Protein AF-A0A554J9X8-F1 (afdb_monomer_lite)

Sequence (94 aa):
MYAVIGMHWTDECPSQLHQLILHGDLRVSPDEVVLMHYSCLKDKSGVFIYEGHILKHQSGQGAVTYQDGSFQISGTALTLINDREVIGNIYEQA

Structure (mmCIF, N/CA/C/O backbone):
data_AF-A0A554J9X8-F1
#
_entry.id   AF-A0A554J9X8-F1
#
loop_
_atom_site.group_PDB
_atom_site.id
_atom_site.type_symbol
_atom_site.label_atom_id
_atom_site.label_alt_id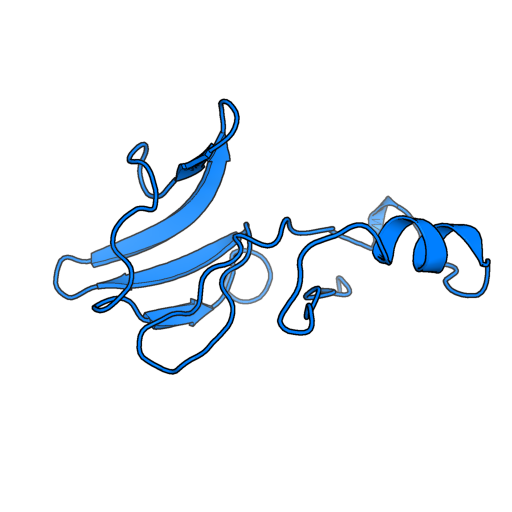
_atom_site.label_comp_id
_atom_site.label_asym_id
_atom_site.label_entity_id
_atom_site.label_seq_id
_atom_site.pdbx_PDB_ins_code
_atom_site.Cartn_x
_atom_site.Cartn_y
_atom_site.Cartn_z
_atom_site.occupancy
_atom_site.B_iso_or_equiv
_atom_site.auth_seq_id
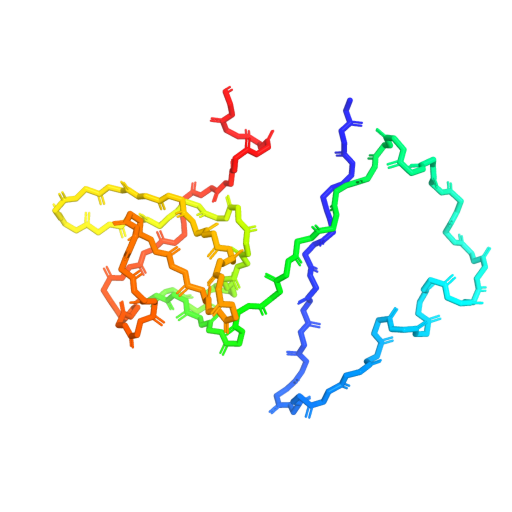_atom_site.auth_comp_id
_atom_site.auth_asym_id
_atom_site.auth_atom_id
_atom_site.pdbx_PDB_model_num
ATOM 1 N N . MET A 1 1 ? 1.922 -4.206 -21.379 1.00 39.06 1 MET A N 1
ATOM 2 C CA . MET A 1 1 ? 1.420 -5.187 -20.394 1.00 39.06 1 MET A CA 1
ATOM 3 C C . MET A 1 1 ? 2.578 -5.425 -19.446 1.00 39.06 1 MET A C 1
ATOM 5 O O . MET A 1 1 ? 3.603 -5.889 -19.918 1.00 39.06 1 MET A O 1
ATOM 9 N N . TYR A 1 2 ? 2.471 -4.981 -18.195 1.00 36.62 2 TYR A N 1
ATOM 10 C CA . TYR A 1 2 ? 3.555 -5.063 -17.210 1.00 36.62 2 TYR A CA 1
ATOM 11 C C . TYR A 1 2 ? 3.362 -6.304 -16.341 1.00 36.62 2 TYR A C 1
ATOM 13 O O . TYR A 1 2 ? 2.225 -6.653 -16.023 1.00 36.62 2 TYR A O 1
ATOM 21 N N . ALA A 1 3 ? 4.453 -6.964 -15.956 1.00 42.38 3 ALA A N 1
ATOM 22 C CA . ALA A 1 3 ? 4.402 -7.992 -14.925 1.00 42.38 3 ALA A CA 1
ATOM 23 C C . ALA A 1 3 ? 4.514 -7.317 -13.550 1.00 42.38 3 ALA A C 1
ATOM 25 O O . ALA A 1 3 ? 5.512 -6.656 -13.259 1.00 42.38 3 ALA A O 1
ATOM 26 N N . VAL A 1 4 ? 3.487 -7.473 -12.713 1.00 43.72 4 VAL A N 1
ATOM 27 C CA . VAL A 1 4 ? 3.470 -6.977 -11.330 1.00 43.72 4 VAL A CA 1
ATOM 28 C C . VAL A 1 4 ? 3.939 -8.105 -10.415 1.00 43.72 4 VAL A C 1
ATOM 30 O O . VAL A 1 4 ? 3.306 -9.157 -10.349 1.00 43.72 4 VAL A O 1
ATOM 33 N N . ILE A 1 5 ? 5.054 -7.908 -9.709 1.00 51.56 5 ILE A N 1
ATOM 34 C CA . ILE A 1 5 ? 5.584 -8.898 -8.762 1.00 51.56 5 ILE A CA 1
ATOM 35 C C . ILE A 1 5 ? 5.402 -8.357 -7.341 1.00 51.56 5 ILE A C 1
ATOM 37 O O . ILE A 1 5 ? 6.171 -7.518 -6.875 1.00 51.56 5 ILE A O 1
ATOM 41 N N . GLY A 1 6 ? 4.371 -8.847 -6.647 1.00 42.78 6 GLY A N 1
ATOM 42 C CA . GLY A 1 6 ? 4.173 -8.621 -5.214 1.00 42.78 6 GLY A CA 1
ATOM 43 C C . GLY A 1 6 ? 5.085 -9.534 -4.391 1.00 42.78 6 GLY A C 1
ATOM 44 O O . GLY A 1 6 ? 5.041 -10.755 -4.523 1.00 42.78 6 GLY A O 1
ATOM 45 N N . MET A 1 7 ? 5.936 -8.955 -3.547 1.00 46.94 7 MET A N 1
ATOM 46 C CA . MET A 1 7 ? 6.931 -9.700 -2.765 1.00 46.94 7 MET A CA 1
ATOM 47 C C . MET A 1 7 ? 6.329 -10.186 -1.437 1.00 46.94 7 MET A C 1
ATOM 49 O O . MET A 1 7 ? 6.212 -9.410 -0.493 1.00 46.94 7 MET A O 1
ATOM 53 N N . HIS A 1 8 ? 5.892 -11.441 -1.346 1.00 42.31 8 HIS A N 1
ATOM 54 C CA . HIS A 1 8 ? 5.352 -12.027 -0.109 1.00 42.31 8 HIS A CA 1
ATOM 55 C C . HIS A 1 8 ? 6.501 -12.503 0.792 1.00 42.31 8 HIS A C 1
ATOM 57 O O . HIS A 1 8 ? 7.311 -13.325 0.368 1.00 42.31 8 HIS A O 1
ATOM 63 N N . TRP A 1 9 ? 6.570 -11.998 2.024 1.00 47.09 9 TRP A N 1
ATOM 64 C CA . TRP A 1 9 ? 7.599 -12.356 3.005 1.00 47.09 9 TRP A CA 1
ATOM 65 C C . TRP A 1 9 ? 6.961 -13.224 4.092 1.00 47.09 9 TRP A C 1
ATOM 67 O O . TRP A 1 9 ? 5.946 -12.835 4.670 1.00 47.09 9 TRP A O 1
ATOM 77 N N . THR A 1 10 ? 7.524 -14.402 4.361 1.00 42.31 10 THR A N 1
ATOM 78 C CA . THR A 1 10 ? 7.223 -15.166 5.583 1.00 42.31 10 THR A CA 1
ATOM 79 C C . THR A 1 10 ? 7.659 -14.361 6.811 1.00 42.31 10 THR A C 1
ATOM 81 O O . THR A 1 10 ? 8.512 -13.490 6.672 1.00 42.31 10 THR A O 1
ATOM 84 N N . ASP A 1 11 ? 7.071 -14.639 7.979 1.00 41.62 11 ASP A N 1
ATOM 85 C CA . ASP A 1 11 ? 6.964 -13.791 9.190 1.00 41.62 11 ASP A CA 1
ATOM 86 C C . ASP A 1 11 ? 8.259 -13.238 9.847 1.00 41.62 11 ASP A C 1
ATOM 88 O O . ASP A 1 11 ? 8.209 -12.688 10.945 1.00 41.62 11 ASP A O 1
ATOM 92 N N . GLU A 1 12 ? 9.413 -13.291 9.186 1.00 45.44 12 GLU A N 1
ATOM 93 C CA . GLU A 1 12 ? 10.665 -12.673 9.616 1.00 45.44 12 GLU A CA 1
ATOM 94 C C . GLU A 1 12 ? 11.269 -11.852 8.459 1.00 45.44 12 GLU A C 1
ATOM 96 O O . GLU A 1 12 ? 11.633 -12.380 7.409 1.00 45.44 12 GLU A O 1
ATOM 101 N N . CYS A 1 13 ? 11.386 -10.532 8.632 1.00 48.59 13 CYS A N 1
ATOM 102 C CA . CYS A 1 13 ? 12.248 -9.694 7.786 1.00 48.59 13 CYS A CA 1
ATOM 103 C C . CYS A 1 13 ? 13.700 -10.189 7.986 1.00 48.59 13 CYS A C 1
ATOM 105 O O . CYS A 1 13 ? 14.096 -10.199 9.157 1.00 48.59 13 CYS A O 1
ATOM 107 N N . PRO A 1 14 ? 14.511 -10.603 6.966 1.00 48.94 14 PRO A N 1
ATOM 108 C CA . PRO A 1 14 ? 14.922 -9.777 5.809 1.00 48.94 14 PRO A CA 1
ATOM 109 C C . PRO A 1 14 ? 15.364 -10.510 4.485 1.00 48.94 14 PRO A C 1
ATOM 111 O O . PRO A 1 14 ? 15.389 -11.729 4.362 1.00 48.94 14 PRO A O 1
ATOM 114 N N . SER A 1 15 ? 15.770 -9.704 3.483 1.00 42.91 15 SER A N 1
ATOM 115 C CA . SER A 1 15 ? 16.822 -9.927 2.446 1.00 42.91 15 SER A CA 1
ATOM 116 C C . SER A 1 15 ? 16.718 -10.942 1.280 1.00 42.91 15 SER A C 1
ATOM 118 O O . SER A 1 15 ? 17.589 -10.899 0.408 1.00 42.91 15 SER A O 1
ATOM 120 N N . GLN A 1 16 ? 15.694 -11.787 1.133 1.00 42.56 16 GLN A N 1
ATOM 121 C CA . GLN A 1 16 ? 15.759 -12.854 0.107 1.00 42.56 16 GLN A CA 1
ATOM 122 C C . GLN A 1 16 ? 15.602 -12.430 -1.369 1.00 42.56 16 GLN A C 1
ATOM 124 O O . GLN A 1 16 ? 16.084 -13.145 -2.247 1.00 42.56 16 GLN A O 1
ATOM 129 N N . LEU A 1 17 ? 15.028 -11.265 -1.699 1.00 43.66 17 LEU A N 1
ATOM 130 C CA . LEU A 1 17 ? 14.914 -10.878 -3.119 1.00 43.66 17 LEU A CA 1
ATOM 131 C C . LEU A 1 17 ? 16.227 -10.405 -3.752 1.00 43.66 17 LEU A C 1
ATOM 133 O O . LEU A 1 17 ? 16.326 -10.348 -4.976 1.00 43.66 17 LEU A O 1
ATOM 137 N N . HIS A 1 18 ? 17.258 -10.152 -2.938 1.00 44.47 18 HIS A N 1
ATOM 138 C CA . HIS A 1 18 ? 18.610 -10.003 -3.468 1.00 44.47 18 HIS A CA 1
ATOM 139 C C . HIS A 1 18 ? 19.008 -11.272 -4.250 1.00 44.47 18 HIS A C 1
ATOM 141 O O . HIS A 1 18 ? 19.647 -11.170 -5.289 1.00 44.47 18 HIS A O 1
ATOM 147 N N . GLN A 1 19 ? 18.556 -12.462 -3.828 1.00 39.75 19 GLN A N 1
ATOM 148 C CA . GLN A 1 19 ? 18.910 -13.725 -4.481 1.00 39.75 19 GLN A CA 1
ATOM 149 C C . GLN A 1 19 ? 18.119 -14.025 -5.767 1.00 39.75 19 GLN A C 1
ATOM 151 O O . GLN A 1 19 ? 18.704 -14.572 -6.697 1.00 39.75 19 GLN A O 1
ATOM 156 N N . LEU A 1 20 ? 16.837 -13.651 -5.891 1.00 44.56 20 LEU A N 1
ATOM 157 C CA . LEU A 1 20 ? 16.042 -14.023 -7.080 1.00 44.56 20 LEU A CA 1
ATOM 158 C C . LEU A 1 20 ? 16.472 -13.263 -8.350 1.00 44.56 20 LEU A C 1
ATOM 160 O O . LEU A 1 20 ? 16.464 -13.829 -9.440 1.00 44.56 20 LEU A O 1
ATOM 164 N N . ILE A 1 21 ? 16.914 -12.007 -8.206 1.00 50.16 21 ILE A N 1
ATOM 165 C CA . ILE A 1 21 ? 17.506 -11.225 -9.307 1.00 50.16 21 ILE A CA 1
ATOM 166 C C . ILE A 1 21 ? 18.924 -11.737 -9.634 1.00 50.16 21 ILE A C 1
ATOM 168 O O . ILE A 1 21 ? 19.343 -11.705 -10.789 1.00 50.16 21 ILE A O 1
ATOM 172 N N . LEU A 1 22 ? 19.655 -12.265 -8.641 1.00 46.25 22 LEU A N 1
ATOM 173 C CA . LEU A 1 22 ? 21.029 -12.757 -8.810 1.00 46.25 22 LEU A CA 1
ATOM 174 C C . LEU A 1 22 ? 21.130 -14.151 -9.454 1.00 46.25 22 LEU A C 1
ATOM 176 O O . LEU A 1 22 ? 22.167 -14.453 -10.042 1.00 46.25 22 LEU A O 1
ATOM 180 N N . HIS A 1 23 ? 20.090 -14.991 -9.385 1.00 46.25 23 HIS A N 1
ATOM 181 C CA . HIS A 1 23 ? 20.145 -16.372 -9.892 1.00 46.25 23 HIS A CA 1
ATOM 182 C C . HIS A 1 23 ? 19.789 -16.556 -11.383 1.00 46.25 23 HIS A C 1
ATOM 184 O O . HIS A 1 23 ? 19.821 -17.678 -11.872 1.00 46.25 23 HIS A O 1
ATOM 190 N N . GLY A 1 24 ? 19.560 -15.479 -12.144 1.00 47.53 24 GLY A N 1
ATOM 191 C CA . GLY A 1 24 ? 19.689 -15.494 -13.614 1.00 47.53 24 GLY A CA 1
ATOM 192 C C . GLY A 1 24 ? 18.549 -16.119 -14.434 1.00 47.53 24 GLY A C 1
ATOM 193 O O . GLY A 1 24 ? 18.607 -16.058 -15.663 1.00 47.53 24 GLY A O 1
ATOM 194 N N . ASP A 1 25 ? 17.504 -16.654 -13.798 1.00 56.12 25 ASP A N 1
ATOM 195 C CA . ASP A 1 25 ? 16.404 -17.342 -14.498 1.00 56.12 25 ASP A CA 1
ATOM 196 C C . ASP A 1 25 ? 15.224 -16.430 -14.891 1.00 56.12 25 ASP A C 1
ATOM 198 O O . ASP A 1 25 ? 14.344 -16.843 -15.647 1.00 56.12 25 ASP A O 1
ATOM 202 N N . LEU A 1 26 ? 15.213 -15.165 -14.451 1.00 57.81 26 LEU A N 1
ATOM 203 C CA . LEU A 1 26 ? 14.208 -14.173 -14.846 1.00 57.81 26 LEU A CA 1
ATOM 204 C C . LEU A 1 26 ? 14.808 -13.183 -15.861 1.00 57.81 26 LEU A C 1
ATOM 206 O O . LEU A 1 26 ? 15.476 -12.218 -15.496 1.00 57.81 26 LEU A O 1
ATOM 210 N N . ARG A 1 27 ? 14.579 -13.422 -17.158 1.00 56.31 27 ARG A N 1
ATOM 211 C CA . ARG A 1 27 ? 14.914 -12.464 -18.226 1.00 56.31 27 ARG A CA 1
ATOM 212 C C . ARG A 1 27 ? 13.710 -11.581 -18.518 1.00 56.31 27 ARG A C 1
ATOM 214 O O . ARG A 1 27 ? 12.882 -11.916 -19.356 1.00 56.31 27 ARG A O 1
ATOM 221 N N . VAL A 1 28 ? 13.634 -10.461 -17.823 1.00 62.34 28 VAL A N 1
ATOM 222 C CA . VAL A 1 28 ? 12.656 -9.399 -18.068 1.00 62.34 28 VAL A CA 1
ATOM 223 C C . VAL A 1 28 ? 13.420 -8.133 -18.402 1.00 62.34 28 VAL A C 1
ATOM 225 O O . VAL A 1 28 ? 14.428 -7.833 -17.756 1.00 62.34 28 VAL A O 1
ATOM 228 N N . SER A 1 29 ? 12.982 -7.416 -19.439 1.00 63.84 29 SER A N 1
ATOM 229 C CA . SER A 1 29 ? 13.550 -6.101 -19.717 1.00 63.84 29 SER A CA 1
ATOM 230 C C . SER A 1 29 ? 13.278 -5.190 -18.513 1.00 63.84 29 SER A C 1
ATOM 232 O O . SER A 1 29 ? 12.159 -5.216 -17.992 1.00 63.84 29 SER A O 1
ATOM 234 N N . PRO A 1 30 ? 14.244 -4.367 -18.066 1.00 63.16 30 PRO A N 1
ATOM 235 C CA . PRO A 1 30 ? 14.002 -3.357 -17.035 1.00 63.16 30 PRO A CA 1
ATOM 236 C C . PRO A 1 30 ? 12.801 -2.451 -17.346 1.00 63.16 30 PRO A C 1
ATOM 238 O O . PRO A 1 30 ? 12.145 -1.973 -16.428 1.00 63.16 30 PRO A O 1
ATOM 241 N N . ASP A 1 31 ? 12.479 -2.269 -18.628 1.00 72.00 31 ASP A N 1
ATOM 242 C CA . ASP A 1 31 ? 11.357 -1.442 -19.087 1.00 72.00 31 ASP A CA 1
ATOM 243 C C . ASP A 1 31 ? 9.984 -2.143 -18.982 1.00 72.00 31 ASP A C 1
ATOM 245 O O . ASP A 1 31 ? 8.944 -1.519 -19.193 1.00 72.00 31 ASP A O 1
ATOM 249 N N . GLU A 1 32 ? 9.955 -3.442 -18.671 1.00 74.31 32 GLU A N 1
ATOM 250 C CA . GLU A 1 32 ? 8.737 -4.268 -18.622 1.00 74.31 32 GLU A CA 1
ATOM 251 C C . GLU A 1 32 ? 8.291 -4.615 -17.193 1.00 74.31 32 GLU A C 1
ATOM 253 O O . GLU A 1 32 ? 7.202 -5.171 -17.002 1.00 74.31 32 GLU A O 1
ATOM 258 N N . VAL A 1 33 ? 9.107 -4.283 -16.187 1.00 75.44 33 VAL A N 1
ATOM 259 C CA . VAL A 1 33 ? 8.870 -4.643 -14.784 1.00 75.44 33 VAL A CA 1
ATOM 260 C C . VAL A 1 33 ? 8.937 -3.423 -13.889 1.00 75.44 33 VAL A C 1
ATOM 262 O O . VAL A 1 33 ? 9.876 -2.635 -13.938 1.00 75.44 33 VAL A O 1
ATOM 265 N N . VAL A 1 34 ? 7.957 -3.332 -12.995 1.00 79.56 34 VAL A N 1
ATOM 266 C CA . VAL A 1 34 ? 7.980 -2.395 -11.879 1.00 79.56 34 VAL A CA 1
ATOM 267 C C . VAL A 1 34 ? 8.117 -3.196 -10.590 1.00 79.56 34 VAL A C 1
ATOM 269 O O . VAL A 1 34 ? 7.296 -4.063 -10.290 1.00 79.56 34 VAL A O 1
ATOM 272 N N . LEU A 1 35 ? 9.163 -2.896 -9.822 1.00 80.81 35 LEU A N 1
ATOM 273 C CA . LEU A 1 35 ? 9.334 -3.413 -8.468 1.00 80.81 35 LEU A CA 1
ATOM 274 C C . LEU A 1 35 ? 8.597 -2.504 -7.480 1.00 80.81 35 LEU A C 1
ATOM 276 O O . LEU A 1 35 ? 8.724 -1.284 -7.554 1.00 80.81 35 LEU A O 1
ATOM 280 N N . MET A 1 36 ? 7.854 -3.098 -6.546 1.00 86.00 36 MET A N 1
ATOM 281 C CA . MET A 1 36 ? 7.117 -2.369 -5.509 1.00 86.00 36 MET A CA 1
ATOM 282 C C . MET A 1 36 ? 7.634 -2.749 -4.123 1.00 86.00 36 MET A C 1
ATOM 284 O O . MET A 1 36 ? 7.770 -3.931 -3.798 1.00 86.00 36 MET A O 1
ATOM 288 N N . HIS A 1 37 ? 7.913 -1.746 -3.290 1.00 87.81 37 HIS A N 1
ATOM 289 C CA . HIS A 1 37 ? 8.444 -1.971 -1.951 1.00 87.81 37 HIS A CA 1
ATOM 290 C C . HIS A 1 37 ? 7.356 -2.511 -1.007 1.00 87.81 37 HIS A C 1
ATOM 292 O O . HIS A 1 37 ? 6.254 -1.969 -0.929 1.00 87.81 37 HIS A O 1
ATOM 298 N N . TYR A 1 38 ? 7.655 -3.585 -0.276 1.00 91.19 38 TYR A N 1
ATOM 299 C CA . TYR A 1 38 ? 6.770 -4.133 0.753 1.00 91.19 38 TYR A CA 1
ATOM 300 C C . TYR A 1 38 ? 6.816 -3.299 2.036 1.00 91.19 38 TYR A C 1
ATOM 302 O O . TYR A 1 38 ? 7.895 -2.968 2.518 1.00 91.19 38 TYR A O 1
ATOM 310 N N . SER A 1 39 ? 5.651 -3.015 2.619 1.00 88.00 39 SER A N 1
ATOM 311 C CA . SER A 1 39 ? 5.541 -2.150 3.801 1.00 88.00 39 SER A CA 1
ATOM 312 C C . SER A 1 39 ? 5.677 -2.842 5.156 1.00 88.00 39 SER A C 1
ATOM 314 O O . SER A 1 39 ? 5.689 -2.155 6.174 1.00 88.00 39 SER A O 1
ATOM 316 N N . CYS A 1 40 ? 5.770 -4.175 5.198 1.00 88.81 40 CYS A N 1
ATOM 317 C CA . CYS A 1 40 ? 5.671 -4.965 6.436 1.00 88.81 40 CYS A CA 1
ATOM 318 C C . CYS A 1 40 ? 4.297 -4.911 7.125 1.00 88.81 40 CYS A C 1
ATOM 320 O O . CYS A 1 40 ? 4.173 -5.283 8.290 1.00 88.81 40 CYS A O 1
ATOM 322 N N . LEU A 1 41 ? 3.259 -4.482 6.405 1.00 90.19 41 LEU A N 1
ATOM 323 C CA . LEU A 1 41 ? 1.919 -4.269 6.935 1.00 90.19 41 LEU A CA 1
ATOM 324 C C . LEU A 1 41 ? 0.867 -5.097 6.181 1.00 90.19 41 LEU A C 1
ATOM 326 O O . LEU A 1 41 ? 1.015 -5.386 4.989 1.00 90.19 41 LEU A O 1
ATOM 330 N N . LYS A 1 42 ? -0.215 -5.449 6.885 1.00 92.38 42 LYS A N 1
ATOM 331 C CA . LYS A 1 42 ? -1.415 -6.097 6.338 1.00 92.38 42 LYS A CA 1
ATOM 332 C C . LYS A 1 42 ? -2.642 -5.222 6.574 1.00 92.38 42 LYS A C 1
ATOM 334 O O . LYS A 1 42 ? -2.787 -4.660 7.654 1.00 92.38 42 LYS A O 1
ATOM 339 N N . ASP A 1 43 ? -3.522 -5.121 5.590 1.00 94.31 43 ASP A N 1
ATOM 340 C CA . ASP A 1 43 ? -4.791 -4.406 5.723 1.00 94.31 43 ASP A CA 1
ATOM 341 C C . ASP A 1 43 ? -5.795 -5.153 6.631 1.00 94.31 43 ASP A C 1
ATOM 343 O O . ASP A 1 43 ? -5.500 -6.227 7.166 1.00 94.31 43 ASP A O 1
ATOM 347 N N . LYS A 1 44 ? -7.010 -4.610 6.791 1.00 95.12 44 LYS A N 1
ATOM 348 C CA . LYS A 1 44 ? -8.057 -5.208 7.643 1.00 95.12 44 LYS A CA 1
ATOM 349 C C . LYS A 1 44 ? -8.482 -6.626 7.224 1.00 95.12 44 LYS A C 1
ATOM 351 O O . LYS A 1 44 ? -9.047 -7.358 8.034 1.00 95.12 44 LYS A O 1
ATOM 356 N N . SER A 1 45 ? -8.246 -6.995 5.967 1.00 93.56 45 SER A N 1
ATOM 357 C CA . SER A 1 45 ? -8.586 -8.291 5.375 1.00 93.56 45 SER A CA 1
ATOM 358 C C . SER A 1 45 ? -7.390 -9.254 5.376 1.00 93.56 45 SER A C 1
ATOM 360 O O . SER A 1 45 ? -7.502 -10.379 4.891 1.00 93.56 45 SER A O 1
ATOM 362 N N . GLY A 1 46 ? -6.244 -8.837 5.927 1.00 90.25 46 GLY A N 1
ATOM 363 C CA . GLY A 1 46 ? -5.012 -9.621 5.972 1.00 90.25 46 GLY A CA 1
ATOM 364 C C . GLY A 1 46 ? -4.167 -9.541 4.696 1.00 90.25 46 GLY A C 1
ATOM 365 O O . GLY A 1 46 ? -3.200 -10.296 4.571 1.00 90.25 46 GLY A O 1
ATOM 366 N N . VAL A 1 47 ? -4.498 -8.645 3.760 1.00 90.81 47 VAL A N 1
ATOM 367 C CA . VAL A 1 47 ? -3.773 -8.457 2.496 1.00 90.81 47 VAL A CA 1
ATOM 368 C C . VAL A 1 47 ? -2.513 -7.640 2.743 1.00 90.81 47 VAL A C 1
ATOM 370 O O . VAL A 1 47 ? -2.561 -6.577 3.356 1.00 90.81 47 VAL A O 1
ATOM 373 N N . PHE A 1 48 ? -1.376 -8.115 2.238 1.00 92.19 48 PHE A N 1
ATOM 374 C CA . PHE A 1 48 ? -0.119 -7.379 2.329 1.00 92.19 48 PHE A CA 1
ATOM 375 C C . PHE A 1 48 ? -0.159 -6.061 1.558 1.00 92.19 48 PHE A C 1
ATOM 377 O O . PHE A 1 48 ? -0.659 -5.985 0.436 1.00 92.19 48 PHE A O 1
ATOM 384 N N . ILE A 1 49 ? 0.405 -5.021 2.166 1.00 92.69 49 ILE A N 1
ATOM 385 C CA . ILE A 1 49 ? 0.434 -3.675 1.606 1.00 92.69 49 ILE A CA 1
ATOM 386 C C . ILE A 1 49 ? 1.802 -3.414 0.970 1.00 92.69 49 ILE A C 1
ATOM 388 O O . ILE A 1 49 ? 2.847 -3.584 1.609 1.00 92.69 49 ILE A O 1
ATOM 392 N N . TYR A 1 50 ? 1.783 -2.944 -0.273 1.00 94.56 50 TYR A N 1
ATOM 393 C CA . TYR A 1 50 ? 2.963 -2.555 -1.039 1.00 94.56 50 TYR A CA 1
ATOM 394 C C . TYR A 1 50 ? 2.867 -1.091 -1.460 1.00 94.56 50 TYR A C 1
ATOM 396 O O . TYR A 1 50 ? 1.782 -0.506 -1.491 1.00 94.56 50 TYR A O 1
ATOM 404 N N . GLU A 1 51 ? 4.003 -0.504 -1.818 1.00 94.62 51 GLU A N 1
ATOM 405 C CA . GLU A 1 51 ? 4.039 0.736 -2.585 1.00 94.62 51 GLU A CA 1
ATOM 406 C C . GLU A 1 51 ? 3.168 0.617 -3.845 1.00 94.62 51 GLU A C 1
ATOM 408 O O . GLU A 1 51 ? 3.139 -0.423 -4.496 1.00 94.62 51 GLU A O 1
ATOM 413 N N . GLY A 1 52 ? 2.420 1.671 -4.166 1.00 94.12 52 GLY A N 1
ATOM 414 C CA . GLY A 1 52 ? 1.487 1.694 -5.288 1.00 94.12 52 GLY A CA 1
ATOM 415 C C . GLY A 1 52 ? 0.105 1.108 -4.987 1.00 94.12 52 GLY A C 1
ATOM 416 O O . GLY A 1 52 ? -0.803 1.311 -5.792 1.00 94.12 52 GLY A O 1
ATOM 417 N N . HIS A 1 53 ? -0.114 0.438 -3.848 1.00 95.31 53 HIS A N 1
ATOM 418 C CA . HIS A 1 53 ? -1.461 0.010 -3.449 1.00 95.31 53 HIS A CA 1
ATOM 419 C C . HIS A 1 53 ? -2.381 1.200 -3.173 1.00 95.31 53 HIS A C 1
ATOM 421 O O . HIS A 1 53 ? -1.971 2.192 -2.577 1.00 95.31 53 HIS A O 1
ATOM 427 N N . ILE A 1 54 ? -3.652 1.070 -3.544 1.00 95.88 54 ILE A N 1
ATOM 428 C CA . ILE A 1 54 ? -4.715 2.015 -3.208 1.00 95.88 54 ILE A CA 1
ATOM 429 C C . ILE A 1 54 ? -5.438 1.477 -1.978 1.00 95.88 54 ILE A C 1
ATOM 431 O O . ILE A 1 54 ? -6.071 0.420 -2.033 1.00 95.88 54 ILE A O 1
ATOM 435 N N . LEU A 1 55 ? -5.351 2.213 -0.869 1.00 95.06 55 LEU A N 1
ATOM 436 C CA . LEU A 1 55 ? -6.075 1.885 0.353 1.00 95.06 55 LEU A CA 1
ATOM 437 C C . LEU A 1 55 ? -7.356 2.706 0.451 1.00 95.06 55 LEU A C 1
ATOM 439 O O . LEU A 1 55 ? -7.327 3.936 0.363 1.00 95.06 55 LEU A O 1
ATOM 443 N N . LYS A 1 56 ? -8.467 2.022 0.704 1.00 94.69 56 LYS A N 1
ATOM 444 C CA . LYS A 1 56 ? -9.775 2.602 0.990 1.00 94.69 56 LYS A CA 1
ATOM 445 C C . LYS A 1 56 ? -10.003 2.687 2.495 1.00 94.69 56 LYS A C 1
ATOM 447 O O . LYS A 1 56 ? -9.798 1.715 3.215 1.00 94.69 56 LYS A O 1
ATOM 452 N N . HIS A 1 57 ? -10.488 3.837 2.940 1.00 92.06 57 HIS A N 1
ATOM 453 C CA . HIS A 1 57 ? -10.974 4.122 4.286 1.00 92.06 57 HIS A CA 1
ATOM 454 C C . HIS A 1 57 ? -12.379 4.758 4.197 1.00 92.06 57 HIS A C 1
ATOM 456 O O . HIS A 1 57 ? -12.835 5.135 3.117 1.00 92.06 57 HIS A O 1
ATOM 462 N N . GLN A 1 58 ? -13.085 4.911 5.322 1.00 90.19 58 GLN A N 1
ATOM 463 C CA . GLN A 1 58 ? -14.407 5.557 5.346 1.00 90.19 58 GLN A CA 1
ATOM 464 C C . GLN A 1 58 ? -14.370 7.008 4.841 1.00 90.19 58 GLN A C 1
ATOM 466 O O . GLN A 1 58 ? -15.330 7.484 4.242 1.00 90.19 58 GLN A O 1
ATOM 471 N N . SER A 1 59 ? -13.252 7.703 5.061 1.00 87.62 59 SER A N 1
ATOM 472 C CA . SER A 1 59 ? -13.061 9.106 4.680 1.00 87.62 59 SER A CA 1
ATOM 473 C C . SER A 1 59 ? -12.535 9.312 3.254 1.00 87.62 59 SER A C 1
ATOM 475 O O . SER A 1 59 ? -12.323 10.455 2.859 1.00 87.62 59 SER A O 1
ATOM 477 N N . GLY A 1 60 ? -12.278 8.243 2.492 1.00 91.38 60 GLY A N 1
ATOM 478 C CA . GLY A 1 60 ? -11.741 8.331 1.131 1.00 91.38 60 GLY A CA 1
ATOM 479 C C . GLY A 1 60 ? -10.717 7.244 0.811 1.00 91.38 60 GLY A C 1
ATOM 480 O O . GLY A 1 60 ? -10.607 6.245 1.519 1.00 91.38 60 GLY A O 1
ATOM 481 N N . GLN A 1 61 ? -9.953 7.443 -0.261 1.00 94.31 61 GLN A N 1
ATOM 482 C CA . GLN A 1 61 ? -8.909 6.516 -0.701 1.00 94.31 61 GLN A CA 1
ATOM 483 C C . GLN A 1 61 ? -7.611 7.250 -1.036 1.00 94.31 61 GLN A C 1
ATOM 485 O O . GLN A 1 61 ? -7.634 8.442 -1.345 1.00 94.31 61 GLN A O 1
ATOM 490 N N . GLY A 1 62 ? -6.489 6.537 -0.998 1.00 94.56 62 GLY A N 1
ATOM 491 C CA . GLY A 1 62 ? -5.191 7.086 -1.378 1.00 94.56 62 GLY A CA 1
ATOM 492 C C . GLY A 1 62 ? -4.177 6.003 -1.719 1.00 94.56 62 GLY A C 1
ATOM 493 O O . GLY A 1 62 ? -4.266 4.881 -1.217 1.00 94.56 62 GLY A O 1
ATOM 494 N N . ALA A 1 63 ? -3.231 6.352 -2.588 1.00 95.75 63 ALA A N 1
ATOM 495 C CA . ALA A 1 63 ? -2.131 5.476 -2.957 1.00 95.75 63 ALA A CA 1
ATOM 496 C C . ALA A 1 63 ? -1.037 5.490 -1.881 1.00 95.75 63 ALA A C 1
ATOM 498 O O . ALA A 1 63 ? -0.734 6.536 -1.302 1.00 95.75 63 ALA A O 1
ATOM 499 N N . VAL A 1 64 ? -0.447 4.325 -1.640 1.00 95.50 64 VAL A N 1
ATOM 500 C CA . VAL A 1 64 ? 0.724 4.142 -0.787 1.00 95.50 64 VAL A CA 1
ATOM 501 C C . VAL A 1 64 ? 1.964 4.563 -1.564 1.00 95.50 64 VAL A C 1
ATOM 503 O O . VAL A 1 64 ? 2.217 4.051 -2.653 1.00 95.50 64 VAL A O 1
ATOM 506 N N . THR A 1 65 ? 2.760 5.458 -0.995 1.00 95.69 65 THR A N 1
ATOM 507 C CA . THR A 1 65 ? 4.051 5.892 -1.545 1.00 95.69 65 THR A CA 1
ATOM 508 C C . THR A 1 65 ? 5.168 5.623 -0.544 1.00 95.69 65 THR A C 1
ATOM 510 O O . THR A 1 65 ? 4.916 5.586 0.660 1.00 95.69 65 THR A O 1
ATOM 513 N N . TYR A 1 66 ? 6.405 5.438 -1.013 1.00 93.88 66 TYR A N 1
ATOM 514 C CA . TYR A 1 66 ? 7.582 5.419 -0.143 1.00 93.88 66 TYR A CA 1
ATOM 515 C C . TYR A 1 66 ? 8.393 6.703 -0.345 1.00 93.88 66 TYR A C 1
ATOM 517 O O . TYR A 1 66 ? 8.993 6.916 -1.396 1.00 93.88 66 TYR A O 1
ATOM 525 N N . GLN A 1 67 ? 8.374 7.591 0.647 1.00 91.88 67 GLN A N 1
ATOM 526 C CA . GLN A 1 67 ? 9.027 8.901 0.584 1.00 91.88 67 GLN A CA 1
ATOM 527 C C . GLN A 1 67 ? 9.719 9.208 1.911 1.00 91.88 67 GLN A C 1
ATOM 529 O O . GLN A 1 67 ? 9.226 8.856 2.987 1.00 91.88 67 GLN A O 1
ATOM 534 N N . ASP A 1 68 ? 10.901 9.819 1.824 1.00 91.25 68 ASP A N 1
ATOM 535 C CA . ASP A 1 68 ? 11.714 10.223 2.977 1.00 91.25 68 ASP A CA 1
ATOM 536 C C . ASP A 1 68 ? 11.943 9.096 4.003 1.00 91.25 68 ASP A C 1
ATOM 538 O O . ASP A 1 68 ? 11.917 9.302 5.214 1.00 91.25 68 ASP A O 1
ATOM 542 N N . GLY A 1 69 ? 12.149 7.868 3.511 1.00 90.06 69 GLY A N 1
ATOM 543 C CA . GLY A 1 69 ? 12.420 6.696 4.351 1.00 90.06 69 GLY A CA 1
ATOM 544 C C . GLY A 1 69 ? 11.193 6.101 5.050 1.00 90.06 69 GLY A C 1
ATOM 545 O O . GLY A 1 69 ? 11.350 5.325 5.990 1.00 90.06 69 GLY A O 1
ATOM 546 N N . SER A 1 70 ? 9.976 6.454 4.625 1.00 92.56 70 SER A N 1
ATOM 547 C CA . SER A 1 70 ? 8.732 5.977 5.237 1.00 92.56 70 SER A CA 1
ATOM 548 C C . SER A 1 70 ? 7.642 5.689 4.205 1.00 92.56 70 SER A C 1
ATOM 550 O O . SER A 1 70 ? 7.573 6.332 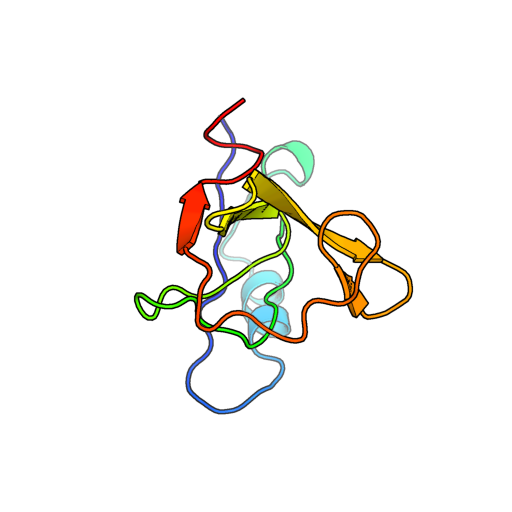3.159 1.00 92.56 70 SER A O 1
ATOM 552 N N . PHE A 1 71 ? 6.757 4.741 4.518 1.00 93.69 71 PHE A N 1
ATOM 553 C CA . PHE A 1 71 ? 5.519 4.557 3.763 1.00 93.69 71 PHE A CA 1
ATOM 554 C C . PHE A 1 71 ? 4.508 5.630 4.152 1.00 93.69 71 PHE A C 1
ATOM 556 O O . PHE A 1 71 ? 4.327 5.914 5.338 1.00 93.69 71 PHE A O 1
ATOM 563 N N . GLN A 1 72 ? 3.838 6.209 3.163 1.00 95.31 72 GLN A N 1
ATOM 564 C CA . GLN A 1 72 ? 2.915 7.320 3.342 1.00 95.31 72 GLN A CA 1
ATOM 565 C C . GLN A 1 72 ? 1.646 7.145 2.509 1.00 95.31 72 GLN A C 1
ATOM 567 O O . GLN A 1 72 ? 1.639 6.470 1.483 1.00 95.31 72 GLN A O 1
ATOM 572 N N . ILE A 1 73 ? 0.569 7.794 2.949 1.00 92.62 73 ILE A N 1
ATOM 573 C CA . ILE A 1 73 ? -0.642 8.032 2.161 1.00 92.62 73 ILE A CA 1
ATOM 574 C C . ILE A 1 73 ? -0.992 9.506 2.303 1.00 92.62 73 ILE A C 1
ATOM 576 O O . ILE A 1 73 ? -1.133 10.007 3.419 1.00 92.62 73 ILE A O 1
ATOM 580 N N . SER A 1 74 ? -1.137 10.201 1.174 1.00 87.12 74 SER A N 1
ATOM 581 C CA . SER A 1 74 ? -1.462 11.634 1.140 1.00 87.12 74 SER A CA 1
ATOM 582 C C . SER A 1 74 ? -0.525 12.484 2.020 1.00 87.12 74 SER A C 1
ATOM 584 O O . SER A 1 74 ? -0.977 13.362 2.751 1.00 87.12 74 SER A O 1
ATOM 586 N N . GLY A 1 75 ? 0.780 12.178 1.998 1.00 86.38 75 GLY A N 1
ATOM 587 C CA . GLY A 1 75 ? 1.813 12.881 2.774 1.00 86.38 75 GLY A CA 1
ATOM 588 C C . GLY A 1 75 ? 1.830 12.572 4.276 1.00 86.38 75 GLY A C 1
ATOM 589 O O . GLY A 1 75 ? 2.553 13.218 5.027 1.00 86.38 75 GLY A O 1
ATOM 590 N N . THR A 1 76 ? 1.026 11.611 4.741 1.00 88.12 76 THR A N 1
ATOM 591 C CA . THR A 1 76 ? 0.994 11.183 6.146 1.00 88.12 76 THR A CA 1
ATOM 592 C C . THR A 1 76 ? 1.580 9.787 6.285 1.00 88.12 76 THR A C 1
ATOM 594 O O . THR A 1 76 ? 1.232 8.899 5.508 1.00 88.12 76 THR A O 1
ATOM 597 N N . ALA A 1 77 ? 2.432 9.578 7.293 1.00 90.06 77 ALA A N 1
ATOM 598 C CA . ALA A 1 77 ? 3.029 8.277 7.580 1.00 90.06 77 ALA A CA 1
ATOM 599 C C . ALA A 1 77 ? 1.966 7.180 7.775 1.00 90.06 77 ALA A C 1
ATOM 601 O O . ALA A 1 77 ? 0.959 7.367 8.464 1.00 90.06 77 ALA A O 1
ATOM 602 N N . LEU A 1 78 ? 2.217 6.016 7.183 1.00 88.06 78 LEU A N 1
ATOM 603 C CA . LEU A 1 78 ? 1.351 4.847 7.234 1.00 88.06 78 LEU A CA 1
ATOM 604 C C . LEU A 1 78 ? 1.530 4.114 8.572 1.00 88.06 78 LEU A C 1
ATOM 606 O O . LEU A 1 78 ? 2.296 3.163 8.677 1.00 88.06 78 LEU A O 1
ATOM 610 N N . THR A 1 79 ? 0.844 4.587 9.611 1.00 81.50 79 THR A N 1
ATOM 611 C CA . THR A 1 79 ? 0.963 4.052 10.983 1.00 81.50 79 THR A CA 1
ATOM 612 C C . THR A 1 79 ? -0.281 3.302 11.466 1.00 81.50 79 THR A C 1
ATOM 614 O O . THR A 1 79 ? -0.180 2.447 12.341 1.00 81.50 79 THR A O 1
ATOM 617 N N . LEU A 1 80 ? -1.455 3.595 10.896 1.00 78.88 80 LEU A N 1
ATOM 618 C CA . LEU A 1 80 ? -2.751 3.019 11.269 1.00 78.88 80 LEU A CA 1
ATOM 619 C C . LEU A 1 80 ? -3.451 2.469 10.021 1.00 78.88 80 LEU A C 1
ATOM 621 O O . LEU A 1 80 ? -3.851 3.227 9.134 1.00 78.88 80 LEU A O 1
ATOM 625 N N . ILE A 1 81 ? -3.568 1.141 9.959 1.00 85.56 81 ILE A N 1
ATOM 626 C CA . ILE A 1 81 ? -4.077 0.399 8.789 1.00 85.56 81 ILE A CA 1
ATOM 627 C C . ILE A 1 81 ? -5.276 -0.504 9.098 1.00 85.56 81 ILE A C 1
ATOM 629 O O . ILE A 1 81 ? -5.875 -1.047 8.175 1.00 85.56 81 ILE A O 1
ATOM 633 N N . ASN A 1 82 ? -5.624 -0.677 10.376 1.00 83.75 82 ASN A N 1
A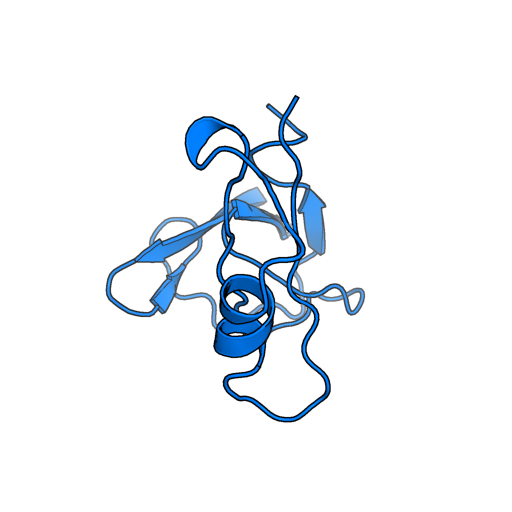TOM 634 C CA . ASN A 1 82 ? -6.605 -1.673 10.827 1.00 83.75 82 ASN A CA 1
ATOM 635 C C . ASN A 1 82 ? -8.027 -1.424 10.291 1.00 83.75 82 ASN A C 1
ATOM 637 O O . ASN A 1 82 ? -8.867 -2.317 10.323 1.00 83.75 82 ASN A O 1
ATOM 641 N N . ASP A 1 83 ? -8.307 -0.214 9.813 1.00 91.31 83 ASP A N 1
ATOM 642 C CA . ASP A 1 83 ? -9.577 0.222 9.231 1.00 91.31 83 ASP A CA 1
ATOM 643 C C . ASP A 1 83 ? -9.508 0.420 7.706 1.00 91.31 83 ASP A C 1
ATOM 645 O O . ASP A 1 83 ? -10.484 0.857 7.085 1.00 91.31 83 ASP A O 1
ATOM 649 N N . ARG A 1 84 ? -8.372 0.083 7.086 1.00 93.75 84 ARG A N 1
ATOM 650 C CA . ARG A 1 84 ? -8.123 0.267 5.657 1.00 93.75 84 ARG A CA 1
ATOM 651 C C . ARG A 1 84 ? -8.189 -1.050 4.901 1.00 93.75 84 ARG A C 1
ATOM 653 O O . ARG A 1 84 ? -7.919 -2.113 5.450 1.00 93.75 84 ARG A O 1
ATOM 660 N N . GLU A 1 85 ? -8.547 -0.960 3.629 1.00 96.25 85 GLU A N 1
ATOM 661 C CA . GLU A 1 85 ? -8.666 -2.100 2.720 1.00 96.25 85 GLU A CA 1
ATOM 662 C C . GLU A 1 85 ? -7.938 -1.809 1.414 1.00 96.25 85 GLU A C 1
ATOM 664 O O . GLU A 1 85 ? -8.134 -0.744 0.825 1.00 96.25 85 GLU A O 1
ATOM 669 N N . VAL A 1 86 ? -7.111 -2.742 0.957 1.00 95.56 86 VAL A N 1
ATOM 670 C CA . VAL A 1 86 ? -6.517 -2.701 -0.377 1.00 95.56 86 VAL A CA 1
ATOM 671 C C . VAL A 1 86 ? -7.631 -2.920 -1.393 1.00 95.56 86 VAL A C 1
ATOM 673 O O . VAL A 1 86 ? -8.291 -3.955 -1.391 1.00 95.56 86 VAL A O 1
ATOM 676 N N . ILE A 1 87 ? -7.827 -1.949 -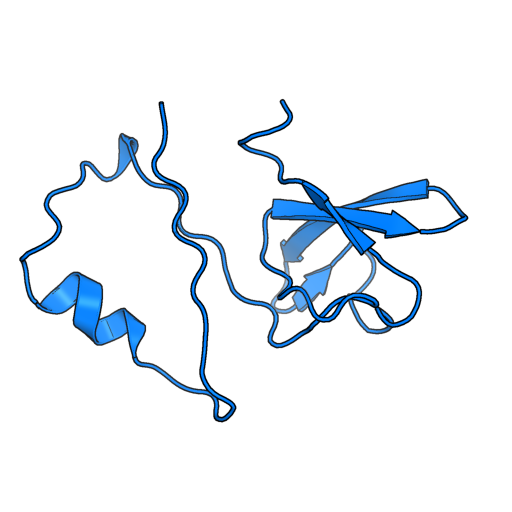2.282 1.00 95.88 87 ILE A N 1
ATOM 677 C CA . ILE A 1 87 ? -8.830 -2.040 -3.354 1.00 95.88 87 ILE A CA 1
ATOM 678 C C . ILE A 1 87 ? -8.216 -2.151 -4.748 1.00 95.88 87 ILE A C 1
ATOM 680 O O . ILE A 1 87 ? -8.954 -2.358 -5.705 1.00 95.88 87 ILE A O 1
ATOM 684 N N . GLY A 1 88 ? -6.891 -2.036 -4.867 1.00 94.69 88 GLY A N 1
ATOM 685 C CA . GLY A 1 88 ? -6.170 -2.077 -6.136 1.00 94.69 88 GLY A CA 1
ATOM 686 C C . GLY A 1 88 ? -4.761 -1.512 -6.043 1.00 94.69 88 GLY A C 1
ATOM 687 O O . GLY A 1 88 ? -4.246 -1.292 -4.945 1.00 94.69 88 GLY A O 1
ATOM 688 N N . ASN A 1 89 ? -4.156 -1.234 -7.197 1.00 93.69 89 ASN A N 1
ATOM 689 C CA . ASN A 1 89 ? -2.880 -0.532 -7.313 1.00 93.69 89 ASN A CA 1
ATOM 690 C C . ASN A 1 89 ? -2.861 0.409 -8.528 1.00 93.69 89 ASN A C 1
ATOM 692 O O . ASN A 1 89 ? -3.702 0.313 -9.421 1.00 93.69 89 ASN A O 1
ATOM 696 N N . ILE A 1 90 ? -1.879 1.308 -8.553 1.00 92.75 90 ILE A N 1
ATOM 697 C CA . ILE A 1 90 ? -1.717 2.348 -9.581 1.00 92.75 90 ILE A CA 1
ATOM 698 C C . ILE A 1 90 ? -1.409 1.828 -10.999 1.00 92.75 90 ILE A C 1
ATOM 700 O O . ILE A 1 90 ? -1.436 2.619 -11.936 1.00 92.75 90 ILE A O 1
ATOM 704 N N . TYR A 1 91 ? -1.109 0.538 -11.175 1.00 87.12 91 TYR A N 1
ATOM 705 C CA . TYR A 1 91 ? -0.776 -0.048 -12.480 1.00 87.12 91 TYR A CA 1
ATOM 706 C C . TYR A 1 91 ? -1.941 -0.821 -13.102 1.00 87.12 91 TYR A C 1
ATOM 708 O O . TYR A 1 91 ? -2.085 -0.844 -14.321 1.00 87.12 91 TYR A O 1
ATOM 716 N N . GLU A 1 92 ? -2.771 -1.456 -12.277 1.00 82.62 92 GLU A N 1
ATOM 717 C CA . GLU A 1 92 ? -3.876 -2.310 -12.728 1.00 82.62 92 GLU A CA 1
ATOM 718 C C . GLU A 1 92 ? -5.227 -1.584 -12.771 1.00 82.62 92 GLU A C 1
ATOM 720 O O . GLU A 1 92 ? -6.168 -2.082 -13.384 1.00 82.62 92 GLU A O 1
ATOM 725 N N . GLN A 1 93 ? -5.338 -0.417 -12.128 1.00 71.81 93 GLN A N 1
ATOM 726 C CA . GLN A 1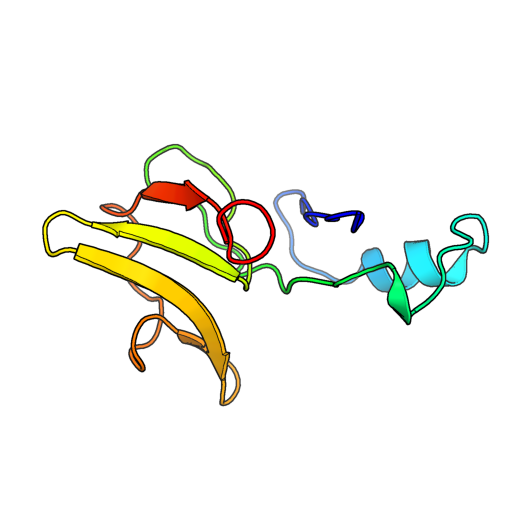 93 ? -6.575 0.375 -12.046 1.00 71.81 93 GLN A CA 1
ATOM 727 C C . GLN A 1 93 ? -6.406 1.817 -12.549 1.00 71.81 93 GLN A C 1
ATOM 729 O O . GLN A 1 93 ? -7.029 2.732 -12.010 1.00 71.81 93 GLN A O 1
ATOM 734 N N . ALA A 1 94 ? -5.554 2.017 -13.560 1.00 48.75 94 ALA A N 1
ATOM 735 C CA . ALA A 1 94 ? -5.424 3.300 -14.256 1.00 48.75 94 ALA A CA 1
ATOM 736 C C . ALA A 1 94 ? -6.629 3.593 -15.167 1.00 48.75 94 ALA A C 1
ATOM 738 O O . ALA A 1 94 ? -7.066 2.667 -15.890 1.00 48.75 94 ALA A O 1
#

InterPro domains:
  IPR019096 YopX protein [PF09643] (29-93)
  IPR023385 YopX-like, C-terminal [G3DSA:2.30.30.290] (41-94)

Secondary structure (DSSP, 8-state):
-PEEE-----SS---THHHHHHTS-----GGGEEE--EEEEE-TTSPEEETTEEEEETTEEEEEEEETTEEEETTEE----TT-EEEEETTT--

Foldseek 3Di:
DADEDDDDDDPDDDDDVVVVVVPPPDDDDPVRYDDWAWQSDAALVRHTDTAQFWKDAPVGIFGWHQPPNAIDTPPHGPDDHNRIDGPGGPPPPD

pLDDT: mean 75.94, std 20.87, range [36.62, 96.25]

Radius of gyration: 14.25 Å; chains: 1; bounding box: 35×30×32 Å

Organism: NCBI:txid2017150